Protein AF-A0A2T6E6U5-F1 (afdb_monomer_lite)

Secondary structure (DSSP, 8-state):
---------------------------TTSHHHHHHHHHHHHHHHHHHHHTTT----HHHHHHHHHHHHHTPPPSS-HHHHHHHHHHHHHHHHHHHTS-----

Sequence (103 aa):
MSLTSLKNPLFAGVIAVALTAPVLAEDLDTDEAMASYGIGYGFANGLVQQTQGVELDAEALEAGLRAAMAGEESELSNAQINAAIEALQQQLQAQQSTPEEGN

pLDDT: mean 79.45, std 18.05, range [38.72, 95.88]

Radius of gyration: 26.48 Å; chains: 1; bounding box: 40×66×78 Å

Structure (mmCIF, N/CA/C/O backbone):
data_AF-A0A2T6E6U5-F1
#
_entry.id   AF-A0A2T6E6U5-F1
#
loop_
_atom_site.group_PDB
_atom_site.id
_atom_site.type_symbol
_atom_site.label_atom_id
_atom_site.label_alt_id
_atom_site.label_comp_id
_atom_site.label_asym_id
_atom_site.label_entity_id
_atom_site.label_seq_id
_atom_site.pdbx_PDB_ins_code
_atom_site.Cartn_x
_atom_site.Cartn_y
_atom_site.Cartn_z
_atom_site.occupancy
_atom_site.B_iso_or_equiv
_atom_site.auth_seq_id
_atom_site.auth_comp_id
_atom_site.auth_asym_id
_atom_site.auth_atom_id
_atom_site.pdbx_PDB_model_num
ATOM 1 N N . MET A 1 1 ? -24.741 -61.824 -45.032 1.00 38.72 1 MET A N 1
ATOM 2 C CA . MET A 1 1 ? -23.400 -61.813 -45.657 1.00 38.72 1 MET A CA 1
ATOM 3 C C . MET A 1 1 ? -22.850 -60.406 -45.556 1.00 38.72 1 MET A C 1
ATOM 5 O O . MET A 1 1 ? -23.620 -59.461 -45.650 1.00 38.72 1 MET A O 1
ATOM 9 N N . SER A 1 2 ? -21.571 -60.304 -45.227 1.00 45.62 2 SER A N 1
ATOM 10 C CA . SER A 1 2 ? -20.943 -59.146 -44.598 1.00 45.62 2 SER A CA 1
ATOM 11 C C . SER A 1 2 ? -20.435 -58.081 -45.586 1.00 45.62 2 SER A C 1
ATOM 13 O O . SER A 1 2 ? -20.178 -58.393 -46.742 1.00 45.62 2 SER A O 1
ATOM 15 N N . LEU A 1 3 ? -20.158 -56.897 -45.010 1.00 49.50 3 LEU A N 1
ATOM 16 C CA . LEU A 1 3 ? -19.138 -55.884 -45.360 1.00 49.50 3 LEU A CA 1
ATOM 17 C C . LEU A 1 3 ? -19.505 -54.780 -46.366 1.00 49.50 3 LEU A C 1
ATOM 19 O O . LEU A 1 3 ? -19.695 -55.039 -47.548 1.00 49.50 3 LEU A O 1
ATOM 23 N N . THR A 1 4 ? -19.503 -53.527 -45.877 1.00 50.56 4 THR A N 1
ATOM 24 C CA . THR A 1 4 ? -18.606 -52.393 -46.251 1.00 50.56 4 THR A CA 1
ATOM 25 C C . THR A 1 4 ? -19.147 -51.133 -45.535 1.00 50.56 4 THR A C 1
ATOM 27 O O . THR A 1 4 ? -20.212 -50.646 -45.880 1.00 50.56 4 THR A O 1
ATOM 30 N N . SER A 1 5 ? -18.690 -50.761 -44.335 1.00 51.50 5 SER A N 1
ATOM 31 C CA . SER A 1 5 ? -17.509 -49.950 -43.972 1.00 51.50 5 SER A CA 1
ATOM 32 C C . SER A 1 5 ? -17.470 -48.495 -44.498 1.00 51.50 5 SER A C 1
ATOM 34 O O . SER A 1 5 ? -17.236 -48.252 -45.675 1.00 51.50 5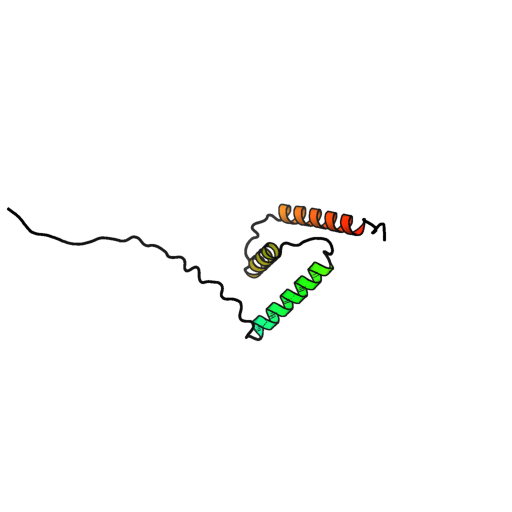 SER A O 1
ATOM 36 N N . LEU A 1 6 ? -17.624 -47.568 -43.540 1.00 55.88 6 LEU A N 1
ATOM 37 C CA . LEU A 1 6 ? -16.915 -46.290 -43.339 1.00 55.88 6 LEU A CA 1
ATOM 38 C C . LEU A 1 6 ? -17.041 -45.123 -44.353 1.00 55.88 6 LEU A C 1
ATOM 40 O O . LEU A 1 6 ? -16.441 -45.105 -45.426 1.00 55.88 6 LEU A O 1
ATOM 44 N N . LYS A 1 7 ? -17.683 -44.039 -43.891 1.00 54.78 7 LYS A N 1
ATOM 45 C CA . LYS A 1 7 ? -17.339 -42.642 -44.225 1.00 54.78 7 LYS A CA 1
ATOM 46 C C . LYS A 1 7 ? -17.704 -41.759 -43.008 1.00 54.78 7 LYS A C 1
ATOM 48 O O . LYS A 1 7 ? -18.863 -41.410 -42.859 1.00 54.78 7 LYS A O 1
ATOM 53 N N . ASN A 1 8 ? -16.892 -41.766 -41.944 1.00 55.84 8 ASN A N 1
ATOM 54 C CA . ASN A 1 8 ? -15.911 -40.722 -41.571 1.00 55.84 8 ASN A CA 1
ATOM 55 C C . ASN A 1 8 ? -16.540 -39.360 -41.158 1.00 55.84 8 ASN A C 1
ATOM 57 O O . ASN A 1 8 ? -17.587 -38.997 -41.672 1.00 55.84 8 ASN A O 1
ATOM 61 N N . PRO A 1 9 ? -15.895 -38.567 -40.286 1.00 53.31 9 PRO A N 1
ATOM 62 C CA . PRO A 1 9 ? -15.815 -38.807 -38.847 1.00 53.31 9 PRO A CA 1
ATOM 63 C C . PRO A 1 9 ? -16.168 -37.528 -38.035 1.00 53.31 9 PRO A C 1
ATOM 65 O O . PRO A 1 9 ? -16.077 -36.413 -38.525 1.00 53.31 9 PRO A O 1
ATOM 68 N N . LEU A 1 10 ? -16.575 -37.718 -36.782 1.00 54.19 10 LEU A N 1
ATOM 69 C CA . LEU A 1 10 ? -16.069 -37.022 -35.592 1.00 54.19 10 LEU A CA 1
ATOM 70 C C . LEU A 1 10 ? -15.640 -35.525 -35.621 1.00 54.19 10 LEU A C 1
ATOM 72 O O . LEU A 1 10 ? -14.739 -35.118 -36.343 1.00 54.19 10 LEU A O 1
ATOM 76 N N . PHE A 1 11 ? -16.135 -34.835 -34.583 1.00 51.81 11 PHE A N 1
ATOM 77 C CA . PHE A 1 11 ? -15.527 -33.728 -33.824 1.00 51.81 11 PHE A CA 1
ATOM 78 C C . PHE A 1 11 ? -15.471 -32.323 -34.452 1.00 51.81 11 PHE A C 1
ATOM 80 O O . PHE A 1 11 ? -14.606 -31.995 -35.252 1.00 51.81 11 PHE A O 1
ATOM 87 N N . ALA A 1 12 ? -16.303 -31.432 -33.906 1.00 47.72 12 ALA A N 1
ATOM 88 C CA . ALA A 1 12 ? -16.018 -30.000 -33.821 1.00 47.72 12 ALA A CA 1
ATOM 89 C C . ALA A 1 12 ? -16.363 -29.505 -32.404 1.00 47.72 12 ALA A C 1
ATOM 91 O O . ALA A 1 12 ? -17.289 -28.728 -32.195 1.00 47.72 12 ALA A O 1
ATOM 92 N N . GLY A 1 13 ? -15.651 -30.034 -31.405 1.00 51.06 13 GLY A N 1
ATOM 93 C CA . GLY A 1 13 ? -15.591 -29.436 -30.075 1.00 51.06 13 GLY A CA 1
ATOM 94 C C . GLY A 1 13 ? -14.474 -28.402 -30.077 1.00 51.06 13 GLY A C 1
ATOM 95 O O . GLY A 1 13 ? -13.303 -28.771 -30.041 1.00 51.06 13 GLY A O 1
ATOM 96 N N . VAL A 1 14 ? -14.819 -27.120 -30.162 1.00 56.12 14 VAL A N 1
ATOM 97 C CA . VAL A 1 14 ? -13.858 -26.037 -29.936 1.00 56.12 14 VAL A CA 1
ATOM 98 C C . VAL A 1 14 ? -13.644 -25.951 -28.428 1.00 56.12 14 VAL A C 1
ATOM 100 O O . VAL A 1 14 ? -14.401 -25.297 -27.718 1.00 56.12 14 VAL A O 1
ATOM 103 N N . ILE A 1 15 ? -12.642 -26.667 -27.921 1.00 59.69 15 ILE A N 1
ATOM 104 C CA . ILE A 1 15 ? -12.099 -26.396 -26.591 1.00 59.69 15 ILE A CA 1
ATOM 105 C C . ILE A 1 15 ? -11.228 -25.151 -26.754 1.00 59.69 15 ILE A C 1
ATOM 107 O O . ILE A 1 15 ? -10.106 -25.231 -27.253 1.00 59.69 15 ILE A O 1
ATOM 111 N N . ALA A 1 16 ? -11.759 -23.990 -26.372 1.00 58.97 16 ALA A N 1
ATOM 112 C CA . ALA A 1 16 ? -10.939 -22.817 -26.113 1.00 58.97 16 ALA A CA 1
ATOM 113 C C . ALA A 1 16 ? -10.115 -23.111 -24.852 1.00 58.97 16 ALA A C 1
ATOM 115 O O . ALA A 1 16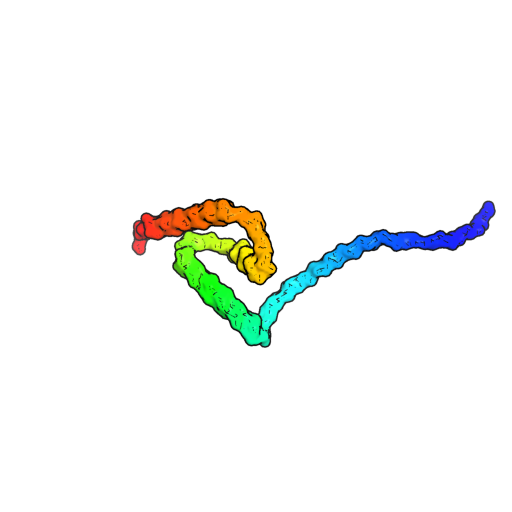 ? -10.580 -22.925 -23.730 1.00 58.97 16 ALA A O 1
ATOM 116 N N . VAL A 1 17 ? -8.912 -23.654 -25.037 1.00 60.44 17 VAL A N 1
ATOM 117 C CA . VAL A 1 17 ? -7.916 -23.729 -23.969 1.00 60.44 17 VAL A CA 1
ATOM 118 C C . VAL A 1 17 ? -7.486 -22.292 -23.697 1.00 60.44 17 VAL A C 1
ATOM 120 O O . VAL A 1 17 ? -6.721 -21.715 -24.467 1.00 60.44 17 VAL A O 1
ATOM 123 N N . ALA A 1 18 ? -8.020 -21.694 -22.631 1.00 62.00 18 ALA A N 1
ATOM 124 C CA . ALA A 1 18 ? -7.421 -20.508 -22.045 1.00 62.00 18 ALA A CA 1
ATOM 125 C C . ALA A 1 18 ? -5.998 -20.900 -21.634 1.00 62.00 18 ALA A C 1
ATOM 127 O O . ALA A 1 18 ? -5.805 -21.746 -20.761 1.00 62.00 18 ALA A O 1
ATOM 128 N N . LEU A 1 19 ? -5.005 -20.356 -22.336 1.00 60.56 19 LEU A N 1
ATOM 129 C CA . LEU A 1 19 ? -3.604 -20.476 -21.964 1.00 60.56 19 LEU A CA 1
ATOM 130 C C . LEU A 1 19 ? -3.434 -19.752 -20.627 1.00 60.56 19 LEU A C 1
ATOM 132 O O . LEU A 1 19 ? -3.190 -18.551 -20.593 1.00 60.56 19 LEU A O 1
ATOM 136 N N . THR A 1 20 ? -3.571 -20.476 -19.520 1.00 60.72 20 THR A N 1
ATOM 137 C CA . THR A 1 20 ? -3.015 -20.051 -18.238 1.00 60.72 20 THR A CA 1
ATOM 138 C C . THR A 1 20 ? -1.503 -20.201 -18.361 1.00 60.72 20 THR A C 1
ATOM 140 O O . THR A 1 20 ? -0.930 -21.221 -17.971 1.00 60.72 20 THR A O 1
ATOM 143 N N . ALA A 1 21 ? -0.860 -19.230 -19.012 1.00 56.22 21 ALA A N 1
ATOM 144 C CA . ALA A 1 21 ? 0.580 -19.098 -18.908 1.00 56.22 21 ALA A CA 1
ATOM 145 C C . ALA A 1 21 ? 0.897 -18.916 -17.416 1.00 56.22 21 ALA A C 1
ATOM 147 O O . ALA A 1 21 ? 0.220 -18.120 -16.757 1.00 56.22 21 ALA A O 1
ATOM 148 N N . PRO A 1 22 ? 1.864 -19.662 -16.857 1.00 48.25 22 PRO A N 1
ATOM 149 C CA . PRO A 1 22 ? 2.361 -19.320 -15.542 1.00 48.25 22 PRO A CA 1
ATOM 150 C C . PRO A 1 22 ? 2.891 -17.894 -15.669 1.00 48.25 22 PRO A C 1
ATOM 152 O O . PRO A 1 22 ? 3.688 -17.619 -16.567 1.00 48.25 22 PRO A O 1
ATOM 155 N N . VAL A 1 23 ? 2.402 -16.987 -14.825 1.00 53.53 23 VAL A N 1
ATOM 156 C CA . VAL A 1 23 ? 3.114 -15.745 -14.526 1.00 53.53 23 VAL A CA 1
ATOM 157 C C . VAL A 1 23 ? 4.482 -16.207 -14.040 1.00 53.53 23 VAL A C 1
ATOM 159 O O . VAL A 1 23 ? 4.630 -16.708 -12.927 1.00 53.53 23 VAL A O 1
ATOM 162 N N . LEU A 1 24 ? 5.442 -16.229 -14.964 1.00 50.62 24 LEU A N 1
ATOM 163 C CA . LEU A 1 24 ? 6.829 -16.503 -14.653 1.00 50.62 24 LEU A CA 1
ATOM 164 C C . LEU A 1 24 ? 7.249 -15.396 -13.696 1.00 50.62 24 LEU A C 1
ATOM 166 O O . LEU A 1 24 ? 6.886 -14.241 -13.917 1.00 50.62 24 LEU A O 1
ATOM 170 N N . ALA A 1 25 ? 7.937 -15.784 -12.623 1.00 50.69 25 ALA A N 1
ATOM 171 C CA . ALA A 1 25 ? 8.550 -14.865 -11.679 1.00 50.69 25 ALA A CA 1
ATOM 172 C C . ALA A 1 25 ? 9.117 -13.654 -12.434 1.00 50.69 25 ALA A C 1
ATOM 174 O O . ALA A 1 25 ? 9.835 -13.841 -13.414 1.00 50.69 25 ALA A O 1
ATOM 175 N N . GLU A 1 26 ? 8.725 -12.444 -12.033 1.00 60.94 26 GLU A N 1
ATOM 176 C CA . GLU A 1 26 ? 9.214 -11.215 -12.655 1.00 60.94 26 GLU A CA 1
ATOM 177 C C . GLU A 1 26 ? 10.739 -11.173 -12.531 1.00 60.94 26 GLU A C 1
ATOM 179 O O . GLU A 1 26 ? 11.285 -10.915 -11.458 1.00 60.94 26 GLU A O 1
ATOM 184 N N . ASP A 1 27 ? 11.428 -11.483 -13.631 1.00 66.94 27 ASP A N 1
ATOM 185 C CA . ASP A 1 27 ? 12.872 -11.338 -13.729 1.00 66.94 27 ASP A CA 1
ATOM 186 C C . ASP A 1 27 ? 13.190 -9.842 -13.604 1.00 66.94 27 ASP A C 1
ATOM 188 O O . ASP A 1 27 ? 12.898 -9.031 -14.490 1.00 66.94 27 ASP A O 1
ATOM 192 N N . LEU A 1 28 ? 13.788 -9.462 -12.474 1.00 80.88 28 LEU A N 1
ATOM 193 C CA . LEU A 1 28 ? 14.239 -8.100 -12.168 1.00 80.88 28 LEU A CA 1
ATOM 194 C C . LEU A 1 28 ? 15.526 -7.748 -12.938 1.00 80.88 28 LEU A C 1
ATOM 196 O O . LEU A 1 28 ? 16.443 -7.137 -12.396 1.00 80.88 28 LEU A O 1
ATOM 200 N N . ASP A 1 29 ? 15.594 -8.145 -14.206 1.00 86.25 29 ASP A N 1
ATOM 201 C CA . ASP A 1 29 ? 16.788 -8.054 -15.048 1.00 86.25 29 ASP A CA 1
ATOM 202 C C . ASP A 1 29 ? 16.794 -6.806 -15.942 1.00 86.25 29 ASP A C 1
ATOM 204 O O . ASP A 1 29 ? 17.778 -6.521 -16.626 1.00 86.25 29 ASP A O 1
ATOM 208 N N . THR A 1 30 ? 15.698 -6.043 -15.951 1.00 91.62 30 THR A N 1
ATOM 209 C CA . THR A 1 30 ? 15.594 -4.781 -16.692 1.00 91.62 30 THR A CA 1
ATOM 210 C C . THR A 1 30 ? 15.590 -3.587 -15.744 1.00 91.62 30 THR A C 1
ATOM 212 O O . THR A 1 30 ? 15.066 -3.664 -14.632 1.00 91.62 30 THR A O 1
ATOM 215 N N . ASP A 1 31 ? 16.127 -2.454 -16.206 1.00 93.94 31 ASP A N 1
ATOM 216 C CA . ASP A 1 31 ? 16.098 -1.192 -15.453 1.00 93.94 31 ASP A CA 1
ATOM 217 C C . ASP A 1 31 ? 14.666 -0.791 -15.069 1.00 93.94 31 ASP A C 1
ATOM 219 O O . ASP A 1 31 ? 14.426 -0.303 -13.965 1.00 93.94 31 ASP A O 1
ATOM 223 N N . GLU A 1 32 ? 13.701 -1.045 -15.956 1.00 91.75 32 GLU A N 1
ATOM 224 C CA . GLU A 1 32 ? 12.280 -0.786 -15.716 1.00 91.75 32 GLU A CA 1
ATOM 225 C C . GLU A 1 32 ? 11.708 -1.674 -14.602 1.00 91.75 32 GLU A C 1
ATOM 227 O O . GLU A 1 32 ? 11.031 -1.168 -13.702 1.00 91.75 32 GLU A O 1
ATOM 232 N N . ALA A 1 33 ? 12.017 -2.975 -14.614 1.00 89.88 33 ALA A N 1
ATOM 233 C CA . ALA A 1 33 ? 11.572 -3.907 -13.581 1.00 89.88 33 ALA A CA 1
ATOM 234 C C . ALA A 1 33 ? 12.188 -3.567 -12.214 1.00 89.88 33 ALA A C 1
ATOM 236 O O . ALA A 1 33 ? 11.472 -3.480 -11.216 1.00 89.88 33 ALA A O 1
ATOM 237 N N . MET A 1 34 ? 13.493 -3.279 -12.167 1.00 93.12 34 MET A N 1
ATOM 238 C CA . MET A 1 34 ? 14.177 -2.864 -10.937 1.00 93.12 34 MET A CA 1
ATOM 239 C C . MET A 1 34 ? 13.618 -1.549 -10.378 1.00 93.12 34 MET A C 1
ATOM 241 O O . MET A 1 34 ? 13.391 -1.438 -9.171 1.00 93.12 34 MET A O 1
ATOM 245 N N . ALA A 1 35 ? 13.374 -0.555 -11.239 1.00 95.19 35 ALA A N 1
ATOM 246 C CA . ALA A 1 35 ? 12.799 0.721 -10.824 1.00 95.19 35 ALA A CA 1
ATOM 247 C C . ALA A 1 35 ? 11.380 0.545 -10.263 1.00 95.19 35 ALA A C 1
ATOM 249 O O . ALA A 1 35 ? 11.076 1.066 -9.189 1.00 95.19 35 ALA A O 1
ATOM 250 N N . SER A 1 36 ? 10.536 -0.228 -10.949 1.00 93.25 36 SER A N 1
ATOM 251 C CA . SER A 1 36 ? 9.154 -0.498 -10.533 1.00 93.25 36 SER A CA 1
ATOM 252 C C . SER A 1 36 ? 9.101 -1.246 -9.200 1.00 93.25 36 SER A C 1
ATOM 254 O O . SER A 1 36 ? 8.382 -0.830 -8.288 1.00 93.25 36 SER A O 1
ATOM 256 N N . TYR A 1 37 ? 9.934 -2.279 -9.038 1.00 93.75 37 TYR A N 1
ATOM 257 C CA . TYR A 1 37 ? 10.085 -2.998 -7.774 1.00 93.75 37 TYR A CA 1
ATOM 258 C C . TYR A 1 37 ? 10.529 -2.064 -6.642 1.00 93.75 37 TYR A C 1
ATOM 260 O O . TYR A 1 37 ? 9.944 -2.073 -5.561 1.00 93.75 37 TYR A O 1
ATOM 268 N N . GLY A 1 38 ? 11.528 -1.210 -6.889 1.00 94.31 38 GLY A N 1
ATOM 269 C CA . GLY A 1 38 ? 12.019 -0.248 -5.902 1.00 94.31 38 GLY A CA 1
ATOM 270 C C . GLY A 1 38 ? 10.947 0.745 -5.440 1.00 94.31 38 GLY A C 1
ATOM 271 O O . GLY A 1 38 ? 10.851 1.035 -4.245 1.00 94.31 38 GLY A O 1
ATOM 272 N N . ILE A 1 39 ? 10.108 1.227 -6.362 1.00 95.25 39 ILE A N 1
ATOM 273 C CA . ILE A 1 39 ? 8.971 2.105 -6.045 1.00 95.25 39 ILE A CA 1
ATOM 274 C C . ILE A 1 39 ? 7.948 1.361 -5.181 1.00 95.25 39 ILE A C 1
ATOM 276 O O . ILE A 1 39 ? 7.557 1.876 -4.132 1.00 95.25 39 ILE A O 1
ATOM 280 N N . GLY A 1 40 ? 7.552 0.149 -5.582 1.00 93.94 40 GLY A N 1
ATOM 281 C CA . GLY A 1 40 ? 6.604 -0.677 -4.829 1.00 93.94 40 GLY A CA 1
ATOM 282 C C . GLY A 1 40 ? 7.108 -1.010 -3.423 1.00 93.94 40 GLY A C 1
ATOM 283 O O . GLY A 1 40 ? 6.388 -0.828 -2.442 1.00 93.94 40 GLY A O 1
ATOM 284 N N . TYR A 1 41 ? 8.378 -1.398 -3.302 1.00 95.25 41 TYR A N 1
ATOM 285 C CA . TYR A 1 41 ? 9.032 -1.679 -2.024 1.00 95.25 41 TYR A CA 1
ATOM 286 C C . TYR A 1 41 ? 9.077 -0.445 -1.110 1.00 95.25 41 TYR A C 1
ATOM 288 O O . TYR A 1 41 ? 8.778 -0.531 0.083 1.00 95.25 41 TYR A O 1
ATOM 296 N N . GLY A 1 42 ? 9.420 0.726 -1.659 1.00 95.19 42 GLY A N 1
ATOM 297 C CA . GLY A 1 42 ? 9.412 1.988 -0.917 1.00 95.19 42 GLY A CA 1
ATOM 298 C C . GLY A 1 42 ? 8.013 2.377 -0.435 1.00 95.19 42 GLY A C 1
ATOM 299 O O . GLY A 1 42 ? 7.841 2.748 0.728 1.00 95.19 42 GLY A O 1
ATOM 300 N N . PHE A 1 43 ? 7.010 2.239 -1.305 1.00 95.06 43 PHE A N 1
ATOM 301 C CA . PHE A 1 43 ? 5.604 2.475 -0.979 1.00 95.06 43 PHE A CA 1
ATOM 302 C C . PHE A 1 43 ? 5.123 1.558 0.155 1.00 95.06 43 PHE A C 1
ATOM 304 O O . PHE A 1 43 ? 4.615 2.048 1.166 1.00 95.06 43 PHE A O 1
ATOM 311 N N . ALA A 1 44 ? 5.353 0.247 0.035 1.00 93.06 44 ALA A N 1
ATOM 312 C CA . ALA A 1 44 ? 4.949 -0.737 1.035 1.00 93.06 44 ALA A CA 1
ATOM 313 C C . ALA A 1 44 ? 5.632 -0.502 2.391 1.00 93.06 44 ALA A C 1
ATOM 315 O O . ALA A 1 44 ? 4.969 -0.524 3.425 1.00 93.06 44 ALA A O 1
ATOM 316 N N . ASN A 1 45 ? 6.932 -0.183 2.408 1.00 94.19 45 ASN A N 1
ATOM 317 C CA . ASN A 1 45 ? 7.632 0.157 3.650 1.00 94.19 45 ASN A CA 1
ATOM 318 C C . ASN A 1 45 ? 7.045 1.388 4.339 1.00 94.19 45 ASN A C 1
ATOM 320 O O . ASN A 1 45 ? 6.952 1.422 5.567 1.00 94.19 45 ASN A O 1
ATOM 324 N N . GLY A 1 46 ? 6.673 2.415 3.574 1.00 93.44 46 GLY A N 1
ATOM 325 C CA . GLY A 1 46 ? 5.984 3.579 4.121 1.00 93.44 46 GLY A CA 1
ATOM 326 C C . GLY A 1 46 ? 4.637 3.198 4.732 1.00 93.44 46 GLY A C 1
ATOM 327 O O . GLY A 1 46 ? 4.295 3.683 5.810 1.00 93.44 46 GLY A O 1
ATOM 328 N N . LEU A 1 47 ? 3.888 2.318 4.068 1.00 92.50 47 LEU A N 1
ATOM 329 C CA . LEU A 1 47 ? 2.584 1.854 4.530 1.00 92.50 47 LEU A CA 1
ATOM 330 C C . LEU A 1 47 ? 2.694 1.045 5.831 1.00 92.50 47 LEU A C 1
ATOM 332 O O . LEU A 1 47 ? 2.060 1.410 6.814 1.00 92.50 47 LEU A O 1
ATOM 336 N N . VAL A 1 48 ? 3.573 0.041 5.882 1.00 91.56 48 VAL A N 1
ATOM 337 C CA . VAL A 1 48 ? 3.802 -0.794 7.077 1.00 91.56 48 VAL A CA 1
ATOM 338 C C . VAL A 1 48 ? 4.225 0.044 8.287 1.00 91.56 48 VAL A C 1
ATOM 340 O O . VAL A 1 48 ? 3.779 -0.201 9.406 1.00 91.56 48 VAL A O 1
ATOM 343 N N . GLN A 1 49 ? 5.050 1.075 8.080 1.00 91.50 49 GLN A N 1
ATOM 344 C CA . GLN A 1 49 ? 5.439 1.997 9.153 1.00 91.50 49 GLN A CA 1
ATOM 345 C C . GLN A 1 49 ? 4.262 2.824 9.689 1.00 91.50 49 GLN A C 1
ATOM 347 O O . GLN A 1 49 ? 4.235 3.141 10.879 1.00 91.50 49 GLN A O 1
ATOM 352 N N . GLN A 1 50 ? 3.306 3.187 8.832 1.00 89.06 50 GLN A N 1
ATOM 353 C CA . GLN A 1 50 ? 2.107 3.938 9.216 1.00 89.06 50 GLN A CA 1
ATOM 354 C C . GLN A 1 50 ? 1.048 3.044 9.864 1.00 89.06 50 GLN A C 1
ATOM 356 O O . GLN A 1 50 ? 0.303 3.510 10.723 1.00 89.06 50 GLN A O 1
ATOM 361 N N . THR A 1 51 ? 0.991 1.769 9.482 1.00 89.44 51 THR A N 1
ATOM 362 C CA . THR A 1 51 ? 0.010 0.800 9.981 1.00 89.44 51 THR A CA 1
ATOM 363 C C . THR A 1 51 ? 0.597 -0.149 11.024 1.00 89.44 51 THR A C 1
ATOM 365 O O . THR A 1 51 ? 0.177 -1.300 11.118 1.00 89.44 51 THR A O 1
ATOM 368 N N . GLN A 1 52 ? 1.581 0.305 11.807 1.00 86.31 52 GLN A N 1
ATOM 369 C CA . GLN A 1 52 ? 2.196 -0.514 12.853 1.00 86.31 52 GLN A CA 1
ATOM 370 C C . GLN A 1 52 ? 1.136 -1.096 13.796 1.00 86.31 52 GLN A C 1
ATOM 372 O O . GLN A 1 52 ? 0.250 -0.393 14.280 1.00 86.31 52 GLN A O 1
ATOM 377 N N . GLY A 1 53 ? 1.237 -2.402 14.046 1.00 82.19 53 GLY A N 1
ATOM 378 C CA . GLY A 1 53 ? 0.255 -3.140 14.835 1.00 82.19 53 GLY A CA 1
ATOM 379 C C . GLY A 1 53 ? -0.996 -3.553 14.056 1.00 82.19 53 GLY A C 1
ATOM 380 O O . GLY A 1 53 ? -1.880 -4.167 14.642 1.00 82.19 53 GLY A O 1
ATOM 381 N N . VAL A 1 54 ? -1.104 -3.272 12.760 1.00 88.00 54 VAL A N 1
ATOM 382 C CA . VAL A 1 54 ? -2.183 -3.814 11.935 1.00 88.00 54 VAL A CA 1
ATOM 383 C C . VAL A 1 54 ? -1.614 -4.598 10.768 1.00 88.00 54 VAL A C 1
ATOM 385 O O . VAL A 1 54 ? -0.721 -4.140 10.058 1.00 88.00 54 VAL A O 1
ATOM 388 N N . GLU A 1 55 ? -2.136 -5.808 10.600 1.00 87.44 55 GLU A N 1
ATOM 389 C CA . GLU A 1 55 ? -1.785 -6.685 9.495 1.00 87.44 55 GLU A CA 1
ATOM 390 C C . GLU A 1 55 ? -2.550 -6.246 8.246 1.00 87.44 55 GLU A C 1
ATOM 392 O O . GLU A 1 55 ? -3.773 -6.093 8.270 1.00 87.44 55 GLU A O 1
ATOM 397 N N . LEU A 1 56 ? -1.811 -5.994 7.170 1.00 91.12 56 LEU A N 1
ATOM 398 C CA . LEU A 1 56 ? -2.368 -5.675 5.864 1.00 91.12 56 LEU A CA 1
ATOM 399 C C . LEU A 1 56 ? -2.271 -6.909 4.975 1.00 91.12 56 LEU A C 1
ATOM 401 O O . LEU A 1 56 ? -1.243 -7.583 4.961 1.00 91.12 56 LEU A O 1
ATOM 405 N N . ASP A 1 57 ? -3.329 -7.164 4.214 1.00 92.94 57 ASP A N 1
ATOM 406 C CA . ASP A 1 57 ? -3.367 -8.228 3.216 1.00 92.94 57 ASP A CA 1
ATOM 407 C C . ASP A 1 57 ? -2.612 -7.764 1.958 1.00 92.94 57 ASP A C 1
ATOM 409 O O . ASP A 1 57 ? -3.020 -6.810 1.283 1.00 92.94 57 ASP A O 1
ATOM 413 N N . ALA A 1 58 ? -1.458 -8.383 1.701 1.00 91.38 58 ALA A N 1
ATOM 414 C CA . ALA A 1 58 ? -0.557 -7.983 0.627 1.00 91.38 58 ALA A CA 1
ATOM 415 C C . ALA A 1 58 ? -1.147 -8.315 -0.748 1.00 91.38 58 ALA A C 1
ATOM 417 O O . ALA A 1 58 ? -1.072 -7.493 -1.660 1.00 91.38 58 ALA A O 1
ATOM 418 N N . GLU A 1 59 ? -1.781 -9.478 -0.876 1.00 93.75 59 GLU A N 1
ATOM 419 C CA . GLU A 1 59 ? -2.436 -9.940 -2.092 1.00 93.75 59 GLU A CA 1
ATOM 420 C C . GLU A 1 59 ? -3.613 -9.028 -2.471 1.00 93.75 59 GLU A C 1
ATOM 422 O O . GLU A 1 59 ? -3.766 -8.655 -3.637 1.00 93.75 59 GLU A O 1
ATOM 427 N N . ALA A 1 60 ? -4.421 -8.601 -1.496 1.00 93.50 60 ALA A N 1
ATOM 428 C CA . ALA A 1 60 ? -5.516 -7.659 -1.713 1.00 93.50 60 ALA A CA 1
ATOM 429 C C . ALA A 1 60 ? -5.007 -6.257 -2.092 1.00 93.50 60 ALA A C 1
ATOM 431 O O . ALA A 1 60 ? -5.580 -5.603 -2.969 1.00 93.50 60 ALA A O 1
ATOM 432 N N . LEU A 1 61 ? -3.919 -5.794 -1.464 1.00 93.31 61 LEU A N 1
ATOM 433 C CA . LEU A 1 61 ? -3.284 -4.519 -1.805 1.00 93.31 61 LEU A CA 1
ATOM 434 C C . LEU A 1 61 ? -2.722 -4.541 -3.234 1.00 93.31 61 LEU A C 1
ATOM 436 O O . LEU A 1 61 ? -2.930 -3.595 -3.996 1.00 93.31 61 LEU A O 1
ATOM 440 N N . GLU A 1 62 ? -2.046 -5.625 -3.609 1.00 93.75 62 GLU A N 1
ATOM 441 C CA . GLU A 1 62 ? -1.517 -5.847 -4.953 1.00 93.75 62 GLU A CA 1
ATOM 442 C C . GLU A 1 62 ? -2.641 -5.902 -5.997 1.00 93.75 62 GLU A C 1
ATOM 444 O O . GLU A 1 62 ? -2.537 -5.265 -7.047 1.00 93.75 62 GLU A O 1
ATOM 449 N N . ALA A 1 63 ? -3.739 -6.608 -5.706 1.00 93.81 63 ALA A N 1
ATOM 450 C CA . ALA A 1 63 ? -4.904 -6.674 -6.584 1.00 93.81 63 ALA A CA 1
ATOM 451 C C . ALA A 1 63 ? -5.507 -5.281 -6.831 1.00 93.81 63 ALA A C 1
ATOM 453 O O . ALA A 1 63 ? -5.729 -4.903 -7.982 1.00 93.81 63 ALA A O 1
ATOM 454 N N . GLY A 1 64 ? -5.694 -4.485 -5.771 1.00 93.12 64 GLY A N 1
ATOM 455 C CA . GLY A 1 64 ? -6.182 -3.109 -5.884 1.00 93.12 64 GLY A CA 1
ATOM 456 C C . GLY A 1 64 ? -5.231 -2.197 -6.665 1.00 93.12 64 GLY A C 1
ATOM 457 O O . GLY A 1 64 ? -5.676 -1.416 -7.508 1.00 93.12 64 GLY A O 1
ATOM 458 N N . LEU A 1 65 ? -3.919 -2.321 -6.433 1.00 93.94 65 LEU A N 1
ATOM 459 C CA . LEU A 1 65 ? -2.892 -1.580 -7.168 1.00 93.94 65 LEU A CA 1
ATOM 460 C C . LEU A 1 65 ? -2.919 -1.925 -8.662 1.00 93.94 65 LEU A C 1
ATOM 462 O O . LEU A 1 65 ? -2.956 -1.024 -9.502 1.00 93.94 65 LEU A O 1
ATOM 466 N N . ARG A 1 66 ? -2.945 -3.219 -8.996 1.00 93.69 66 ARG A N 1
ATOM 467 C CA . ARG A 1 66 ? -2.981 -3.707 -10.379 1.00 93.69 66 ARG A CA 1
ATOM 468 C C . ARG A 1 66 ? -4.242 -3.236 -11.105 1.00 93.69 66 ARG A C 1
ATOM 470 O O . ARG A 1 66 ? -4.119 -2.707 -12.208 1.00 93.69 66 ARG A O 1
ATOM 477 N N . ALA A 1 67 ? -5.414 -3.360 -10.481 1.00 94.00 67 ALA A N 1
ATOM 478 C CA . ALA A 1 67 ? -6.683 -2.905 -11.050 1.00 94.00 67 ALA A CA 1
ATOM 479 C C . ALA A 1 67 ? -6.662 -1.394 -11.341 1.00 94.00 67 ALA A C 1
ATOM 481 O O . ALA A 1 67 ? -6.997 -0.956 -12.442 1.00 94.00 67 ALA A O 1
ATOM 482 N N . ALA A 1 68 ? -6.173 -0.587 -10.392 1.00 94.12 68 ALA A N 1
ATOM 483 C CA . ALA A 1 68 ? -6.052 0.858 -10.573 1.00 94.12 68 ALA A CA 1
ATOM 484 C C . ALA A 1 68 ? -5.081 1.234 -11.707 1.00 94.12 68 ALA A C 1
ATOM 486 O O . ALA A 1 68 ? -5.384 2.119 -12.508 1.00 94.12 68 ALA A O 1
ATOM 487 N N . MET A 1 69 ? -3.935 0.552 -11.811 1.00 93.69 69 MET A N 1
ATOM 488 C CA . MET A 1 69 ? -2.966 0.764 -12.896 1.00 93.69 69 MET A CA 1
ATOM 489 C C . MET A 1 69 ? -3.517 0.349 -14.266 1.00 93.69 69 MET A C 1
ATOM 491 O O . MET A 1 69 ? -3.215 0.996 -15.268 1.00 93.69 69 MET A O 1
ATOM 495 N N . ALA A 1 70 ? -4.342 -0.699 -14.309 1.00 95.25 70 ALA A N 1
ATOM 496 C CA . ALA A 1 70 ? -5.037 -1.150 -15.512 1.00 95.25 70 ALA A CA 1
ATOM 497 C C . ALA A 1 70 ? -6.238 -0.258 -15.892 1.00 95.25 70 ALA A C 1
ATOM 499 O O . ALA A 1 70 ? -6.771 -0.388 -16.994 1.00 95.25 70 ALA A O 1
ATOM 500 N N . GLY A 1 71 ? -6.648 0.666 -15.014 1.00 95.38 71 GLY A N 1
ATOM 501 C CA . GLY A 1 71 ? -7.832 1.506 -15.207 1.00 95.38 71 GLY A CA 1
ATOM 502 C C . GLY A 1 71 ? -9.148 0.737 -15.067 1.00 95.38 71 GLY A C 1
ATOM 503 O O . GLY A 1 71 ? -10.155 1.142 -15.647 1.00 95.38 71 GLY A O 1
ATOM 504 N N . GLU A 1 72 ? -9.132 -0.378 -14.338 1.00 94.56 72 GLU A N 1
ATOM 505 C CA . GLU A 1 72 ? -10.310 -1.197 -14.071 1.00 94.56 72 GLU A CA 1
ATOM 506 C C . GLU A 1 72 ? -11.221 -0.532 -13.034 1.00 94.56 72 GLU A C 1
ATOM 508 O O . GLU A 1 72 ? -10.783 0.210 -12.149 1.00 94.56 72 GLU A O 1
ATOM 513 N N . GLU A 1 73 ? -12.521 -0.801 -13.147 1.00 90.44 73 GLU A N 1
ATOM 514 C CA . GLU A 1 73 ? -13.473 -0.412 -12.113 1.00 90.44 73 GLU A CA 1
ATOM 515 C C . GLU A 1 73 ? -13.268 -1.300 -10.882 1.00 90.44 73 GLU A C 1
ATOM 517 O O . GLU A 1 73 ? -13.098 -2.513 -11.002 1.00 90.44 73 GLU A O 1
ATOM 522 N N . SER A 1 74 ? -13.264 -0.698 -9.690 1.00 90.88 74 SER A N 1
ATOM 523 C CA . SER A 1 74 ? -13.080 -1.458 -8.455 1.00 90.88 74 SER A CA 1
ATOM 524 C C . SER A 1 74 ? -14.226 -2.448 -8.251 1.00 90.88 74 SER A C 1
ATOM 526 O O . SER A 1 74 ? -15.398 -2.087 -8.352 1.00 90.88 74 SER A O 1
ATOM 528 N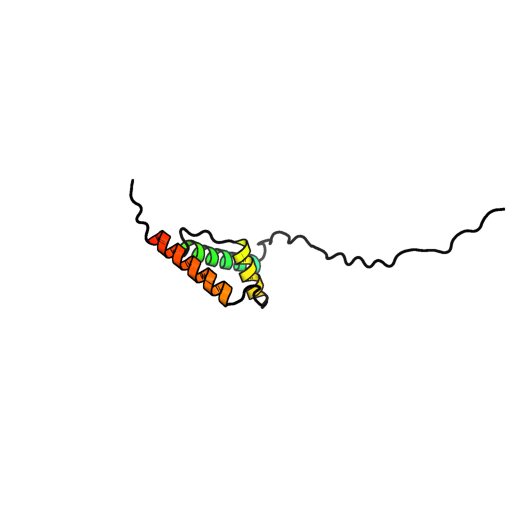 N . GLU A 1 75 ? -13.888 -3.683 -7.878 1.00 89.88 75 GLU A N 1
ATOM 529 C CA . GLU A 1 75 ? -14.874 -4.690 -7.466 1.00 89.88 75 GLU A CA 1
ATOM 530 C C . GLU A 1 75 ? -15.621 -4.291 -6.180 1.00 89.88 75 GLU A C 1
ATOM 532 O O . GLU A 1 75 ? -16.687 -4.830 -5.874 1.00 89.88 75 GLU A O 1
ATOM 537 N N . LEU A 1 76 ? -15.073 -3.335 -5.422 1.00 92.44 76 LEU A N 1
ATOM 538 C CA . LEU A 1 76 ? -15.685 -2.778 -4.227 1.00 92.44 76 LEU A CA 1
ATOM 539 C C . LEU A 1 76 ? -16.288 -1.408 -4.527 1.00 92.44 76 LEU A C 1
ATOM 541 O O . LEU A 1 76 ? -15.657 -0.522 -5.099 1.00 92.44 76 LEU A O 1
A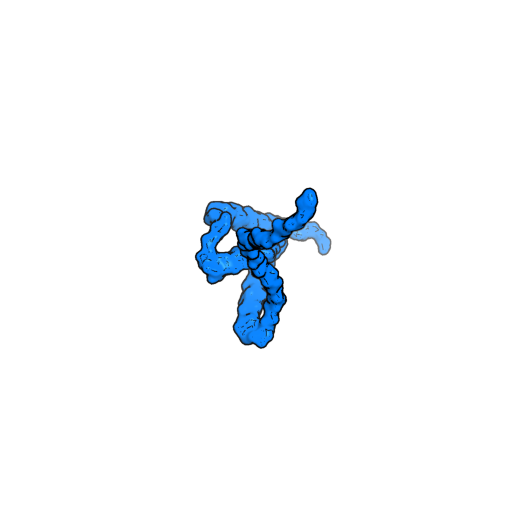TOM 545 N N . SER A 1 77 ? -17.511 -1.189 -4.050 1.00 94.12 77 SER A N 1
ATOM 546 C CA . SER A 1 77 ? -18.085 0.154 -4.063 1.00 94.12 77 SER A CA 1
ATOM 547 C C . SER A 1 77 ? -17.302 1.090 -3.136 1.00 94.12 77 SER A C 1
ATOM 549 O O . SER A 1 77 ? -16.799 0.684 -2.085 1.00 94.12 77 SER A O 1
ATOM 551 N N . ASN A 1 78 ? -17.304 2.385 -3.456 1.00 91.19 78 ASN A N 1
ATOM 552 C CA . ASN A 1 78 ? -16.683 3.413 -2.612 1.00 91.19 78 ASN A CA 1
ATOM 553 C C . ASN A 1 78 ? -17.183 3.368 -1.157 1.00 91.19 78 ASN A C 1
ATOM 555 O O . ASN A 1 78 ? -16.421 3.626 -0.232 1.00 91.19 78 ASN A O 1
ATOM 559 N N . ALA A 1 79 ? -18.455 3.016 -0.938 1.00 94.69 79 ALA A N 1
ATOM 560 C CA . ALA A 1 79 ? -19.015 2.883 0.404 1.00 94.69 79 ALA A CA 1
ATOM 561 C C . ALA A 1 79 ? -18.373 1.730 1.192 1.00 94.69 79 ALA A C 1
ATOM 563 O O . ALA A 1 79 ? -18.083 1.893 2.375 1.00 94.69 79 ALA A O 1
ATOM 564 N N . GLN A 1 80 ? -18.122 0.588 0.544 1.00 94.56 80 GLN A N 1
ATOM 565 C CA . GLN A 1 80 ? -17.449 -0.554 1.172 1.00 94.56 80 GLN A CA 1
ATOM 566 C C . GLN A 1 80 ? -15.990 -0.229 1.493 1.00 94.56 80 GLN A C 1
ATOM 568 O O . GLN A 1 80 ? -15.535 -0.523 2.596 1.00 94.56 80 GLN A O 1
ATOM 573 N N . ILE A 1 81 ? -15.287 0.425 0.563 1.00 93.94 81 ILE A N 1
ATOM 574 C CA . ILE A 1 81 ? -13.899 0.860 0.762 1.00 93.94 81 ILE A CA 1
ATOM 575 C C . ILE A 1 81 ? -13.815 1.830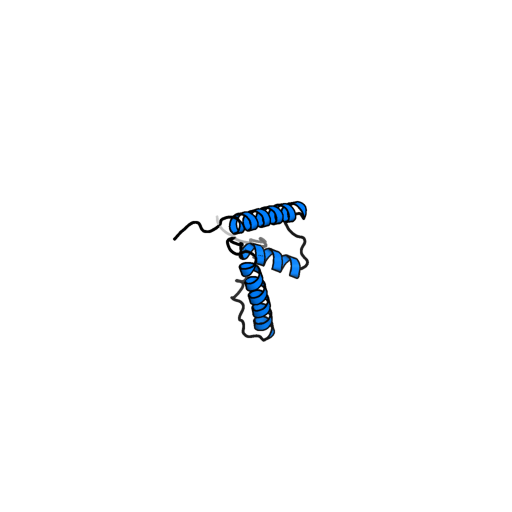 1.945 1.00 93.94 81 ILE A C 1
ATOM 577 O O . ILE A 1 81 ? -13.028 1.613 2.862 1.00 93.94 81 ILE A O 1
ATOM 581 N N . ASN A 1 82 ? -14.665 2.860 1.973 1.00 94.31 82 ASN A N 1
ATOM 582 C CA . ASN A 1 82 ? -14.664 3.851 3.049 1.00 94.31 82 ASN A CA 1
ATOM 583 C C . ASN A 1 82 ? -14.956 3.215 4.412 1.00 94.31 82 ASN A C 1
ATOM 585 O O . ASN A 1 82 ? -14.231 3.475 5.368 1.00 94.31 82 ASN A O 1
ATOM 589 N N . ALA A 1 83 ? -15.961 2.339 4.494 1.00 95.88 83 ALA A N 1
ATOM 590 C CA . ALA A 1 83 ? -16.289 1.643 5.736 1.00 95.88 83 ALA A CA 1
ATOM 591 C C . ALA A 1 83 ? -15.127 0.763 6.235 1.00 95.88 83 ALA A C 1
ATOM 593 O O . ALA A 1 83 ? -14.837 0.741 7.431 1.00 95.88 83 ALA A O 1
ATOM 594 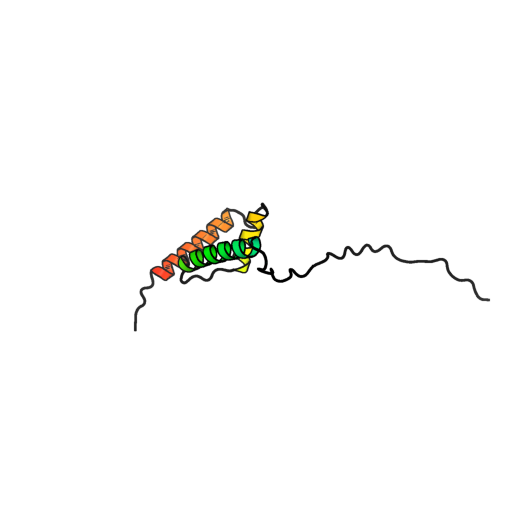N N . ALA A 1 84 ? -14.433 0.064 5.331 1.00 93.94 84 ALA A N 1
ATOM 595 C CA . ALA A 1 84 ? -13.270 -0.748 5.683 1.00 93.94 84 ALA A CA 1
ATOM 596 C C . ALA A 1 84 ? -12.087 0.113 6.160 1.00 93.94 84 ALA A C 1
ATOM 598 O O . ALA A 1 84 ? -11.442 -0.220 7.154 1.00 93.94 84 ALA A O 1
ATOM 599 N N . ILE A 1 85 ? -11.835 1.248 5.501 1.00 92.50 85 ILE A N 1
ATOM 600 C CA . ILE A 1 85 ? -10.789 2.198 5.898 1.00 92.50 85 ILE A CA 1
ATOM 601 C C . ILE A 1 85 ? -11.091 2.801 7.276 1.00 92.50 85 ILE A C 1
ATOM 603 O O . ILE A 1 85 ? -10.191 2.906 8.106 1.00 92.50 85 ILE A O 1
ATOM 607 N N . GLU A 1 86 ? -12.340 3.177 7.551 1.00 94.69 86 GLU A N 1
ATOM 608 C CA . GLU A 1 86 ? -12.745 3.688 8.866 1.00 94.69 86 GLU A CA 1
ATOM 609 C C . GLU A 1 86 ? -12.521 2.647 9.972 1.00 94.69 86 GLU A C 1
ATOM 611 O O . GLU A 1 86 ? -11.968 2.975 11.023 1.00 94.69 86 GLU A O 1
ATOM 616 N N . ALA A 1 87 ? -12.884 1.385 9.726 1.00 92.38 87 ALA A N 1
ATOM 617 C CA . ALA A 1 87 ? -12.639 0.295 10.668 1.00 92.38 87 ALA A CA 1
ATOM 618 C C . ALA A 1 87 ? -11.136 0.091 10.929 1.00 92.38 87 ALA A C 1
ATOM 620 O O . ALA A 1 87 ? -10.713 -0.028 12.081 1.00 92.38 87 ALA A O 1
ATOM 621 N N . LEU A 1 88 ? -10.317 0.136 9.873 1.00 91.19 88 LEU A N 1
ATOM 622 C CA . LEU A 1 88 ? -8.861 0.047 9.977 1.00 91.19 88 LEU A CA 1
ATOM 623 C C . LEU A 1 88 ? -8.281 1.191 10.825 1.00 91.19 88 LEU A C 1
ATOM 625 O O . LEU A 1 88 ? -7.447 0.968 11.702 1.00 91.19 88 LEU A O 1
ATOM 629 N N . GLN A 1 89 ? -8.753 2.421 10.615 1.00 90.38 89 GLN A N 1
ATOM 630 C CA . GLN A 1 89 ? -8.321 3.587 11.390 1.00 90.38 89 GLN A CA 1
ATOM 631 C C . GLN A 1 89 ? -8.689 3.477 12.872 1.00 90.38 89 GLN A C 1
ATOM 633 O O . GLN A 1 89 ? -7.904 3.887 13.728 1.00 90.38 89 GLN A O 1
ATOM 638 N N . GLN A 1 90 ? -9.867 2.939 13.191 1.00 91.31 90 GLN A N 1
ATOM 639 C CA . GLN A 1 90 ? -10.271 2.695 14.577 1.00 91.31 90 GLN A CA 1
ATOM 640 C C . GLN A 1 90 ? -9.362 1.658 15.245 1.00 91.31 90 GLN A C 1
ATOM 642 O O . GLN A 1 90 ? -8.959 1.845 16.394 1.00 91.31 90 GLN A O 1
ATOM 647 N N . GLN A 1 91 ? -8.983 0.602 14.520 1.00 88.50 91 GLN A N 1
ATOM 648 C CA . GLN A 1 91 ? -8.042 -0.400 15.016 1.00 88.50 91 GLN A CA 1
ATOM 649 C C . GLN A 1 91 ? -6.662 0.207 15.293 1.00 88.50 91 GLN A C 1
ATOM 651 O O . GLN A 1 91 ? -6.102 -0.021 16.364 1.00 88.50 91 GLN A O 1
ATOM 656 N N . LEU A 1 92 ? -6.142 1.035 14.382 1.00 89.25 92 LEU A N 1
ATOM 657 C CA . LEU A 1 92 ? -4.872 1.742 14.581 1.00 89.25 92 LEU A CA 1
ATOM 658 C C . LEU A 1 92 ? -4.902 2.623 15.837 1.00 89.25 92 LEU A C 1
ATOM 660 O O . LEU A 1 92 ? -3.977 2.585 16.644 1.00 89.25 92 LEU A O 1
ATOM 664 N N . GLN A 1 93 ? -5.993 3.361 16.055 1.00 88.44 93 GLN A N 1
ATOM 665 C CA . GLN A 1 93 ? -6.165 4.182 17.257 1.00 88.44 93 GLN A CA 1
ATOM 666 C C . GLN A 1 93 ? -6.202 3.341 18.540 1.00 88.44 93 GLN A C 1
ATOM 668 O O . GLN A 1 93 ? -5.600 3.728 19.542 1.00 88.44 93 GLN A O 1
ATOM 673 N N . ALA A 1 94 ? -6.870 2.184 18.524 1.00 86.06 94 ALA A N 1
ATOM 674 C CA . ALA A 1 94 ? -6.919 1.280 19.673 1.00 86.06 94 ALA A CA 1
ATOM 675 C C . ALA A 1 94 ? -5.530 0.714 20.027 1.00 86.06 94 ALA A C 1
ATOM 677 O O . ALA A 1 94 ? -5.165 0.661 21.204 1.00 86.06 94 ALA A O 1
ATOM 678 N N . GLN A 1 95 ? -4.732 0.373 19.012 1.00 81.19 95 GLN A N 1
ATOM 679 C CA . GLN A 1 95 ? -3.356 -0.109 19.173 1.00 81.19 95 GLN A CA 1
ATOM 680 C C . GLN A 1 95 ? -2.442 0.983 19.759 1.00 81.19 95 GLN A C 1
ATOM 682 O O . GLN A 1 95 ? -1.641 0.708 20.644 1.00 81.19 95 GLN A O 1
ATOM 687 N N . GLN A 1 96 ? -2.605 2.243 19.339 1.00 75.50 96 GLN A N 1
ATOM 688 C CA . GLN A 1 96 ? -1.839 3.378 19.879 1.00 75.50 96 GLN A CA 1
ATOM 689 C C . GLN A 1 96 ? -2.252 3.791 21.301 1.00 75.50 96 GLN A C 1
ATOM 691 O O . GLN A 1 96 ? -1.472 4.419 22.014 1.00 75.50 96 GLN A O 1
ATOM 696 N N . SER A 1 97 ? -3.482 3.467 21.707 1.00 65.94 97 SER A N 1
ATOM 697 C CA . SER A 1 97 ? -4.060 3.860 22.999 1.00 65.94 97 SER A CA 1
ATOM 698 C C . SER A 1 97 ? -3.872 2.810 24.092 1.00 65.94 97 SER A C 1
ATOM 700 O O . SER A 1 97 ? -4.316 3.036 25.216 1.00 65.94 97 SER A O 1
ATOM 702 N N . THR A 1 98 ? -3.248 1.673 23.778 1.00 58.94 98 THR A N 1
ATOM 703 C CA . THR A 1 98 ? -2.849 0.670 24.767 1.00 58.94 98 THR A CA 1
ATOM 704 C C . THR A 1 98 ? -1.427 1.017 25.213 1.00 58.94 98 THR A C 1
ATOM 706 O O . THR A 1 98 ? -0.479 0.627 24.534 1.00 58.94 98 THR A O 1
ATOM 709 N N . PRO A 1 99 ? -1.225 1.808 26.291 1.00 56.00 99 PRO A N 1
ATOM 710 C CA . PRO A 1 99 ? 0.098 1.926 26.880 1.00 56.00 99 PRO A CA 1
ATOM 711 C C . PRO A 1 99 ? 0.555 0.520 27.258 1.00 56.00 99 PRO A C 1
ATOM 713 O O . PRO A 1 99 ? -0.195 -0.228 27.885 1.00 56.00 99 PRO A O 1
ATOM 716 N N . GLU A 1 100 ? 1.766 0.161 26.848 1.00 56.59 100 GLU A N 1
ATOM 717 C CA . GLU A 1 100 ? 2.420 -1.065 27.280 1.00 56.59 100 GLU A CA 1
ATOM 718 C C . GLU A 1 100 ? 2.585 -1.023 28.807 1.00 56.59 100 GLU A C 1
ATOM 720 O O . GLU A 1 100 ? 3.563 -0.504 29.347 1.00 56.59 100 GLU A O 1
ATOM 725 N N . GLU A 1 101 ? 1.582 -1.516 29.532 1.00 53.81 101 GLU A N 1
ATOM 726 C CA . GLU A 1 101 ? 1.694 -1.801 30.953 1.00 53.81 101 GLU A CA 1
ATOM 727 C C . GLU A 1 101 ? 2.581 -3.042 31.131 1.00 53.81 101 GLU A C 1
ATOM 729 O O . GLU A 1 101 ? 2.108 -4.175 31.155 1.00 53.81 101 GLU A O 1
ATOM 734 N N . GLY A 1 102 ? 3.882 -2.795 31.302 1.00 57.78 102 GLY A N 1
ATOM 735 C CA . GLY A 1 102 ? 4.783 -3.625 32.105 1.00 57.78 102 GLY A CA 1
ATOM 736 C C . GLY A 1 102 ? 5.633 -4.663 31.365 1.00 57.78 102 GLY A C 1
ATOM 737 O O . GLY A 1 102 ? 5.146 -5.722 30.977 1.00 57.78 102 GLY A O 1
ATOM 738 N N . ASN A 1 103 ? 6.950 -4.430 31.319 1.00 42.00 103 ASN A N 1
ATOM 739 C CA . ASN A 1 103 ? 7.949 -5.044 32.220 1.00 42.00 103 ASN A CA 1
ATOM 740 C C . ASN A 1 103 ? 9.294 -4.311 32.115 1.00 42.00 103 ASN A C 1
ATOM 742 O O . ASN A 1 103 ? 9.817 -4.192 30.987 1.00 42.00 103 ASN A O 1
#

Foldseek 3Di:
DDDDDDDDDDDDDPPPPPPPPPPPPPDCPDPVSVVVVVVVVVVVVVVCVLLPPDDDDPVVVVVVVVCVVVVHDDPDDPVRVVVVVVVSVVSSVVVVPDPPPDD